Protein AF-A0A0F3MTS0-F1 (afdb_monomer_lite)

Sequence (73 aa):
MVDFFLNVVKSQSTRALQIIKNDNIEYLLSAKQLMMWNWINTKEINEFSRKDAVNALGFPERTVESIIKNYLI

Radius of gyration: 18.12 Å; chains: 1; bounding box: 38×22×51 Å

Organism: NCBI:txid1359196

pLDDT: mean 82.43, std 10.94, range [55.06, 94.19]

Foldseek 3Di:
DVVVVVVVVVVVVVVVVVVCVVVCVVVVDDPLLVVLVVVCVPPVPPDDDLVRSCVVSVDPSVVSVVSVVVVVD

Structure (mmCIF, N/CA/C/O backbone):
data_AF-A0A0F3MTS0-F1
#
_entry.id   AF-A0A0F3MTS0-F1
#
loop_
_atom_site.group_PDB
_atom_site.id
_atom_site.type_symbol
_atom_site.label_atom_id
_atom_site.label_alt_id
_atom_site.label_comp_id
_atom_site.label_asym_id
_atom_site.label_entity_id
_atom_site.label_seq_id
_atom_site.pdbx_PDB_ins_code
_atom_site.Cartn_x
_atom_site.Cartn_y
_atom_site.Cartn_z
_atom_site.occupancy
_atom_site.B_iso_or_equiv
_atom_site.auth_seq_id
_atom_site.auth_comp_id
_atom_site.auth_asym_id
_atom_site.auth_atom_id
_atom_site.pdbx_PDB_model_num
ATOM 1 N N . MET A 1 1 ? 21.682 -6.982 -35.592 1.00 63.69 1 MET A N 1
ATOM 2 C CA . MET A 1 1 ? 22.038 -7.927 -34.503 1.00 63.69 1 MET A CA 1
ATOM 3 C C . MET A 1 1 ? 22.191 -7.196 -33.169 1.00 63.69 1 MET A C 1
ATOM 5 O O . MET A 1 1 ? 21.538 -7.588 -32.212 1.00 63.69 1 MET A O 1
ATOM 9 N N . VAL A 1 2 ? 22.968 -6.108 -33.115 1.00 75.31 2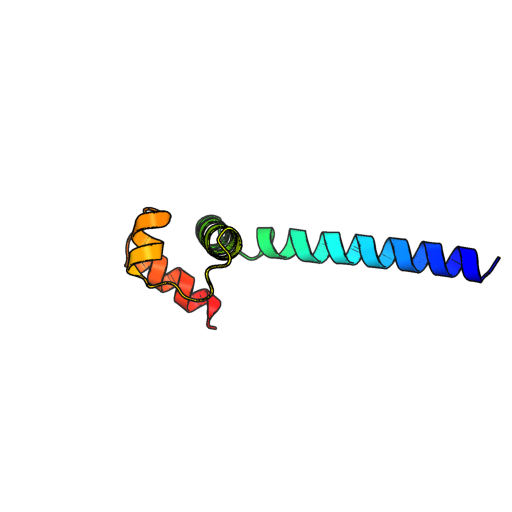 VAL A N 1
ATOM 10 C CA . VAL A 1 2 ? 23.136 -5.274 -31.907 1.00 75.31 2 VAL A CA 1
ATOM 11 C C . VAL A 1 2 ? 21.814 -4.656 -31.430 1.00 75.31 2 VAL A C 1
ATOM 13 O O . VAL A 1 2 ? 21.485 -4.782 -30.256 1.00 75.31 2 VAL A O 1
ATOM 16 N N . ASP A 1 3 ? 20.991 -4.111 -32.331 1.00 84.06 3 ASP A N 1
ATOM 17 C CA . ASP A 1 3 ? 19.701 -3.504 -31.944 1.00 84.06 3 ASP A CA 1
ATOM 18 C C . ASP A 1 3 ? 18.707 -4.514 -31.358 1.00 84.06 3 ASP A C 1
ATOM 20 O O . ASP A 1 3 ? 17.969 -4.213 -30.423 1.00 84.06 3 ASP A O 1
ATOM 24 N N . PHE A 1 4 ? 18.716 -5.747 -31.874 1.00 88.62 4 PHE A N 1
ATOM 25 C CA . PHE A 1 4 ? 17.908 -6.838 -31.330 1.00 88.62 4 PHE A CA 1
ATOM 26 C C . PHE A 1 4 ? 18.337 -7.170 -29.898 1.00 88.62 4 PHE A C 1
ATOM 28 O O . PHE A 1 4 ? 17.499 -7.234 -29.002 1.00 88.62 4 PHE A O 1
ATOM 35 N N . PHE A 1 5 ? 19.645 -7.312 -29.667 1.00 92.88 5 PHE A N 1
ATOM 36 C CA . PHE A 1 5 ? 20.190 -7.561 -28.336 1.00 92.88 5 PHE A CA 1
ATOM 37 C C . PHE A 1 5 ? 19.852 -6.427 -27.357 1.00 92.88 5 PHE A C 1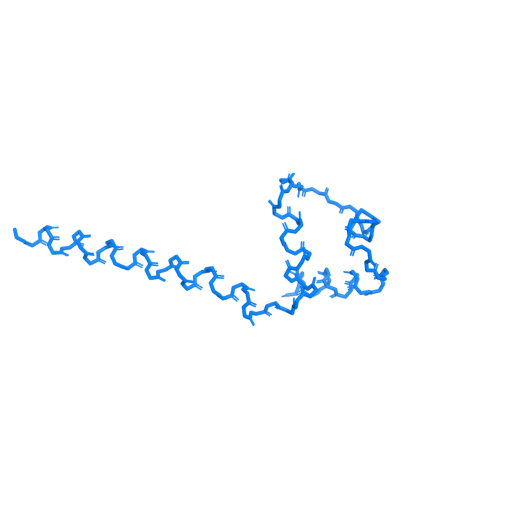
ATOM 39 O O . PHE A 1 5 ? 19.357 -6.689 -26.262 1.00 92.88 5 PHE A O 1
ATOM 46 N N . LEU A 1 6 ? 20.033 -5.167 -27.764 1.00 92.94 6 LEU A N 1
ATOM 47 C CA . LEU A 1 6 ? 19.723 -4.006 -26.926 1.00 92.94 6 LEU A CA 1
ATOM 48 C C . LEU A 1 6 ? 18.232 -3.926 -26.572 1.00 92.94 6 LEU A C 1
ATOM 50 O O . LEU A 1 6 ? 17.891 -3.623 -25.428 1.00 92.94 6 LEU A O 1
ATOM 54 N N . ASN A 1 7 ? 17.340 -4.260 -27.507 1.00 94.19 7 ASN A N 1
ATOM 55 C CA . ASN A 1 7 ? 15.902 -4.318 -27.242 1.00 94.19 7 ASN A CA 1
ATOM 56 C C . ASN A 1 7 ? 15.533 -5.420 -26.243 1.00 94.19 7 ASN A C 1
ATOM 58 O O . ASN A 1 7 ? 14.697 -5.195 -25.365 1.00 94.19 7 ASN A O 1
ATOM 62 N N . VAL A 1 8 ? 16.176 -6.588 -26.332 1.00 94.19 8 VAL A N 1
ATOM 63 C CA . VAL A 1 8 ? 15.986 -7.670 -25.358 1.00 94.19 8 VAL A CA 1
ATOM 64 C C . VAL A 1 8 ? 16.452 -7.220 -23.976 1.00 94.19 8 VAL A C 1
ATOM 66 O O . VAL A 1 8 ? 15.678 -7.316 -23.027 1.00 94.19 8 VAL A O 1
ATOM 69 N N . VAL A 1 9 ? 17.661 -6.664 -23.857 1.00 94.12 9 VAL A N 1
ATOM 70 C CA . VAL A 1 9 ? 18.192 -6.181 -22.572 1.00 94.12 9 VAL A CA 1
ATOM 71 C C . VAL A 1 9 ? 17.279 -5.111 -21.976 1.00 94.12 9 VAL A C 1
ATOM 73 O O . VAL A 1 9 ? 16.865 -5.242 -20.827 1.00 94.12 9 VAL A O 1
ATOM 76 N N . LYS A 1 10 ? 16.865 -4.115 -22.769 1.00 93.50 10 LYS A N 1
ATOM 77 C CA . LYS A 1 10 ? 15.916 -3.079 -22.339 1.00 93.50 10 LYS A CA 1
ATOM 78 C C . LYS A 1 10 ? 14.614 -3.687 -21.819 1.00 93.50 10 LYS A C 1
ATOM 80 O O . LYS A 1 10 ? 14.168 -3.328 -20.733 1.00 93.50 10 LYS A O 1
ATOM 85 N N . SER A 1 11 ? 14.027 -4.634 -22.555 1.00 93.44 11 SER A N 1
ATOM 86 C CA . SER A 1 11 ? 12.793 -5.301 -22.130 1.00 93.44 11 SER A CA 1
ATOM 87 C C . SER A 1 11 ? 12.968 -6.071 -20.820 1.00 93.44 11 SER A C 1
ATOM 89 O O . SER A 1 11 ? 12.051 -6.065 -20.000 1.00 93.44 11 SER A O 1
ATOM 91 N N . GLN A 1 12 ? 14.102 -6.745 -20.615 1.00 92.50 12 GLN A N 1
ATOM 92 C CA . GLN A 1 12 ? 14.366 -7.485 -19.379 1.00 92.50 12 GLN A CA 1
ATOM 93 C C . GLN A 1 12 ? 14.586 -6.534 -18.199 1.00 92.50 12 GLN A C 1
ATOM 95 O O . GLN A 1 12 ? 14.005 -6.737 -17.136 1.00 92.50 12 GLN A O 1
ATOM 100 N N . SER A 1 13 ? 15.334 -5.446 -18.397 1.00 91.25 13 SER A N 1
ATOM 101 C CA . SER A 1 13 ? 15.546 -4.422 -17.372 1.00 91.25 13 SER A CA 1
ATOM 102 C C . SER A 1 13 ? 14.244 -3.733 -16.961 1.00 91.25 13 SER A C 1
ATOM 104 O O . SER A 1 13 ? 14.014 -3.536 -15.772 1.00 91.25 13 SER A O 1
ATOM 106 N N . THR A 1 14 ? 13.356 -3.408 -17.908 1.00 91.62 14 THR A N 1
ATOM 107 C CA . THR A 1 14 ? 12.043 -2.825 -17.585 1.00 91.62 14 THR A CA 1
ATOM 108 C C . THR A 1 14 ? 11.177 -3.789 -16.774 1.00 91.62 14 THR A C 1
ATOM 110 O O . THR A 1 14 ? 10.571 -3.369 -15.790 1.00 91.62 14 THR A O 1
ATOM 113 N N . ARG A 1 15 ? 11.156 -5.081 -17.131 1.00 87.31 15 ARG A N 1
ATOM 114 C CA . ARG A 1 15 ? 10.411 -6.106 -16.380 1.00 87.31 15 ARG A CA 1
ATOM 115 C C . ARG A 1 15 ? 10.966 -6.299 -14.972 1.00 87.31 15 ARG A C 1
ATOM 117 O O . ARG A 1 15 ? 10.197 -6.301 -14.018 1.00 87.31 15 ARG A O 1
ATOM 124 N N . ALA A 1 16 ? 12.288 -6.395 -14.834 1.00 84.88 16 ALA A N 1
ATOM 125 C CA . ALA A 1 16 ? 12.943 -6.491 -13.532 1.00 84.88 16 ALA A CA 1
ATOM 126 C C . ALA A 1 16 ? 12.623 -5.272 -12.652 1.00 84.88 16 ALA A C 1
ATOM 128 O O . ALA A 1 16 ? 12.295 -5.426 -11.480 1.00 84.88 16 ALA A O 1
ATOM 129 N N . LEU A 1 17 ? 12.630 -4.065 -13.229 1.00 83.31 17 LEU A N 1
ATOM 130 C CA . LEU A 1 17 ? 12.261 -2.843 -12.515 1.00 83.31 17 LEU A CA 1
ATOM 131 C C . LEU A 1 17 ? 10.799 -2.863 -12.042 1.00 83.31 17 LEU A C 1
ATOM 133 O O . LEU A 1 17 ? 10.510 -2.384 -10.951 1.00 83.31 17 LEU A O 1
ATOM 137 N N . GLN A 1 18 ? 9.882 -3.406 -12.845 1.00 80.88 18 GLN A N 1
ATOM 138 C CA . GLN A 1 18 ? 8.475 -3.570 -12.466 1.00 80.88 18 GLN A CA 1
ATOM 139 C C . GLN A 1 18 ? 8.296 -4.537 -11.291 1.00 80.88 18 GLN A C 1
ATOM 141 O O . GLN A 1 18 ? 7.565 -4.211 -10.361 1.00 80.88 18 GLN A O 1
ATOM 146 N N . ILE A 1 19 ? 8.998 -5.673 -11.304 1.00 78.19 19 ILE A N 1
ATOM 147 C CA . ILE A 1 19 ? 8.974 -6.654 -10.207 1.00 78.19 19 ILE A CA 1
ATOM 148 C C . ILE A 1 19 ? 9.497 -6.014 -8.918 1.00 78.19 19 ILE A C 1
ATOM 150 O O . ILE A 1 19 ? 8.807 -6.008 -7.907 1.00 78.19 19 ILE A O 1
ATOM 154 N N . ILE A 1 20 ? 10.663 -5.364 -8.981 1.00 72.88 20 ILE A N 1
ATOM 155 C CA . ILE A 1 20 ? 11.277 -4.702 -7.821 1.00 72.88 20 ILE A CA 1
ATOM 156 C C . ILE A 1 20 ? 10.373 -3.593 -7.259 1.00 72.88 20 ILE A C 1
ATOM 158 O O . ILE A 1 20 ? 10.317 -3.400 -6.046 1.00 72.88 20 ILE A O 1
ATOM 162 N N . LYS A 1 21 ? 9.672 -2.839 -8.112 1.00 70.19 21 LYS A N 1
ATOM 163 C CA . LYS A 1 21 ? 8.760 -1.775 -7.664 1.00 70.19 21 LYS A CA 1
ATOM 164 C C . LYS A 1 21 ? 7.511 -2.315 -6.974 1.00 70.19 21 LYS A C 1
ATOM 166 O O . LYS A 1 21 ? 7.098 -1.728 -5.980 1.00 70.19 21 LYS A O 1
ATOM 171 N N . ASN A 1 22 ? 6.929 -3.397 -7.486 1.00 62.75 22 ASN A N 1
ATOM 172 C CA . ASN A 1 22 ? 5.736 -3.994 -6.889 1.00 62.75 22 ASN A CA 1
ATOM 173 C C . ASN A 1 22 ? 6.069 -4.742 -5.590 1.00 62.75 22 ASN A C 1
ATOM 175 O O . ASN A 1 22 ? 5.410 -4.502 -4.582 1.00 62.75 22 ASN A O 1
ATOM 179 N N . ASP A 1 23 ? 7.132 -5.552 -5.578 1.00 57.66 23 ASP A N 1
ATOM 180 C CA . ASP A 1 23 ? 7.512 -6.347 -4.402 1.00 57.66 23 ASP A CA 1
ATOM 181 C C . ASP A 1 23 ? 7.932 -5.460 -3.219 1.00 57.66 23 ASP A C 1
ATOM 183 O O . ASP A 1 23 ? 7.555 -5.717 -2.078 1.00 57.66 23 ASP A O 1
ATOM 187 N N . ASN A 1 24 ? 8.674 -4.370 -3.453 1.00 55.06 24 ASN A N 1
ATOM 188 C CA . ASN A 1 24 ? 9.153 -3.529 -2.349 1.00 55.06 24 ASN A CA 1
ATOM 189 C C . ASN A 1 24 ? 8.020 -2.881 -1.542 1.00 55.06 24 ASN A C 1
ATOM 191 O O . ASN A 1 24 ? 8.172 -2.692 -0.338 1.00 55.06 24 ASN A O 1
ATOM 195 N N . ILE A 1 25 ? 6.887 -2.549 -2.164 1.00 59.12 25 ILE A N 1
ATOM 196 C CA . ILE A 1 25 ? 5.758 -1.943 -1.444 1.00 59.12 25 ILE A CA 1
ATOM 197 C C . ILE A 1 25 ? 5.129 -2.965 -0.486 1.00 59.12 25 ILE A C 1
ATOM 199 O O . ILE A 1 25 ? 4.793 -2.617 0.646 1.00 59.12 25 ILE A O 1
ATOM 203 N N . GLU A 1 26 ? 5.027 -4.227 -0.908 1.00 57.91 26 GLU A N 1
ATOM 204 C CA . GLU A 1 26 ? 4.477 -5.312 -0.090 1.00 57.91 26 GLU A CA 1
ATOM 205 C C . GLU A 1 26 ? 5.394 -5.708 1.077 1.00 57.91 26 GLU A C 1
ATOM 207 O O . 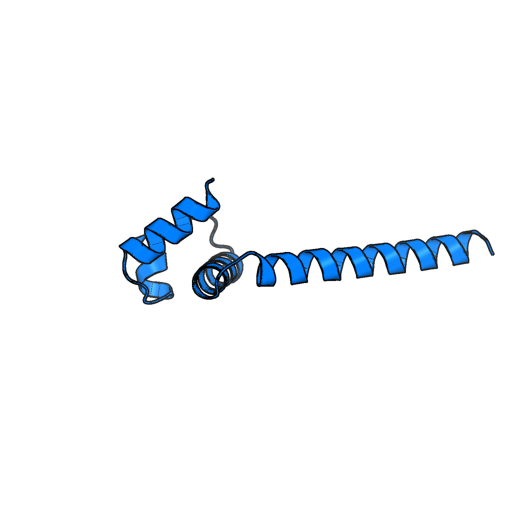GLU A 1 26 ? 4.894 -6.023 2.156 1.00 57.91 26 GLU A O 1
ATOM 212 N N . TYR A 1 27 ? 6.720 -5.634 0.908 1.00 58.12 27 TYR A N 1
ATOM 213 C CA . TYR A 1 27 ? 7.680 -5.985 1.966 1.00 58.12 27 TYR A CA 1
ATOM 214 C C . TYR A 1 27 ? 8.018 -4.840 2.938 1.00 58.12 27 TYR A C 1
ATOM 216 O O . TYR A 1 27 ? 8.437 -5.110 4.064 1.00 58.12 27 TYR A O 1
ATOM 224 N N . LEU A 1 28 ? 7.853 -3.573 2.541 1.00 66.75 28 LEU A N 1
ATOM 225 C CA . LEU A 1 28 ? 8.152 -2.414 3.399 1.00 66.75 28 LEU A CA 1
ATOM 226 C C . LEU A 1 28 ? 6.986 -2.027 4.315 1.00 66.75 28 LEU A C 1
ATOM 228 O O . LEU A 1 28 ? 7.200 -1.442 5.380 1.00 66.75 28 LEU A O 1
ATOM 232 N N . LEU A 1 29 ? 5.754 -2.331 3.909 1.00 76.00 29 LEU A N 1
ATOM 233 C CA . LEU A 1 29 ? 4.556 -1.964 4.650 1.00 76.00 29 LEU A CA 1
ATOM 234 C C . LEU A 1 29 ? 4.058 -3.135 5.498 1.00 76.00 29 LEU A C 1
ATOM 236 O O . LEU A 1 29 ? 3.860 -4.245 5.016 1.00 76.00 29 LEU A O 1
ATOM 240 N N . SER A 1 30 ? 3.762 -2.878 6.774 1.00 83.75 30 SER A N 1
ATOM 241 C CA . SER A 1 30 ? 2.992 -3.837 7.575 1.00 83.75 30 SER A CA 1
ATOM 242 C C . SER A 1 30 ? 1.620 -4.097 6.936 1.00 83.75 30 SER A C 1
ATOM 244 O O . SER A 1 30 ? 1.072 -3.234 6.253 1.00 83.75 30 SER A O 1
ATOM 246 N N . ALA A 1 31 ? 0.998 -5.247 7.211 1.00 83.50 31 ALA A N 1
ATOM 247 C CA . ALA A 1 31 ? -0.290 -5.619 6.607 1.00 83.50 31 ALA A CA 1
ATOM 248 C C . ALA A 1 31 ? -1.377 -4.525 6.723 1.00 83.50 31 ALA A C 1
ATOM 250 O O . ALA A 1 31 ? -2.138 -4.290 5.787 1.00 83.50 31 ALA A O 1
ATOM 251 N N . LYS A 1 32 ? -1.422 -3.802 7.852 1.00 86.00 32 LYS A N 1
ATOM 252 C CA . LYS A 1 32 ? -2.371 -2.693 8.066 1.00 86.00 32 LYS A CA 1
ATOM 253 C C . LYS A 1 32 ? -2.031 -1.456 7.236 1.00 86.00 32 LYS A C 1
ATOM 255 O O . LYS A 1 32 ? -2.932 -0.769 6.764 1.00 86.00 32 LYS A O 1
ATOM 260 N N . GLN A 1 33 ? -0.742 -1.181 7.057 1.00 85.62 33 GLN A N 1
ATOM 261 C CA . GLN A 1 33 ? -0.266 -0.131 6.165 1.00 85.62 33 GLN A CA 1
ATOM 262 C C . GLN A 1 33 ? -0.622 -0.485 4.716 1.00 85.62 33 GLN A C 1
ATOM 264 O O . GLN A 1 33 ? -1.306 0.292 4.052 1.00 85.62 33 GLN A O 1
ATOM 269 N N . LEU A 1 34 ? -0.299 -1.696 4.261 1.00 86.69 34 LEU A N 1
ATOM 270 C CA . LEU A 1 34 ? -0.636 -2.156 2.914 1.00 86.69 34 LEU A CA 1
ATOM 271 C C . LEU A 1 34 ? -2.141 -2.038 2.617 1.00 86.69 34 LEU A C 1
ATOM 273 O O . LEU A 1 34 ? -2.526 -1.536 1.566 1.00 86.69 34 LEU A O 1
ATOM 277 N N . MET A 1 35 ? -3.002 -2.420 3.567 1.00 87.69 35 MET A N 1
ATOM 278 C CA . MET A 1 35 ? -4.456 -2.253 3.441 1.00 87.69 35 MET A CA 1
ATOM 279 C C . MET A 1 35 ? -4.866 -0.791 3.235 1.00 87.69 35 MET A C 1
ATOM 281 O O . MET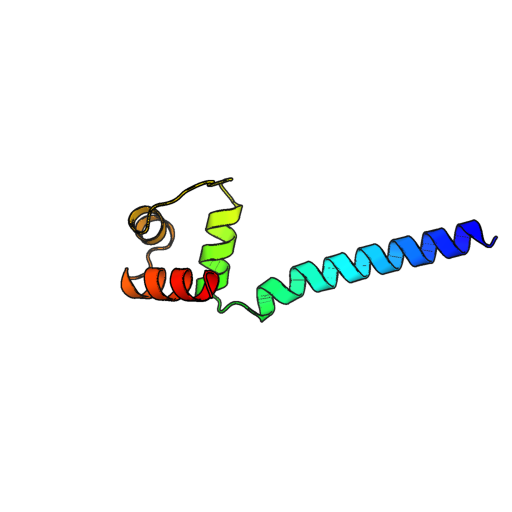 A 1 35 ? -5.693 -0.498 2.373 1.00 87.69 35 MET A O 1
ATOM 285 N N . MET A 1 36 ? -4.265 0.134 3.986 1.00 88.62 36 MET A N 1
ATOM 286 C CA . MET A 1 36 ? -4.517 1.562 3.813 1.00 88.62 36 MET A CA 1
ATOM 287 C C . MET A 1 36 ? -3.983 2.089 2.475 1.00 88.62 36 MET A C 1
ATOM 289 O O . MET A 1 36 ? -4.669 2.858 1.809 1.00 88.62 36 MET A O 1
ATOM 293 N N . TRP A 1 37 ? -2.791 1.658 2.062 1.00 86.12 37 TRP A N 1
ATOM 294 C CA . TRP A 1 37 ? -2.178 2.031 0.785 1.00 86.12 37 TRP A CA 1
ATOM 295 C C . TRP A 1 37 ? -3.030 1.579 -0.403 1.00 86.12 37 TRP A C 1
ATOM 297 O O . TRP A 1 37 ? -3.333 2.366 -1.298 1.00 86.12 37 TRP A O 1
ATOM 307 N N . ASN A 1 38 ? -3.482 0.327 -0.379 1.00 86.44 38 ASN A N 1
ATOM 308 C CA . ASN A 1 38 ? -4.365 -0.216 -1.403 1.00 86.44 38 ASN A CA 1
ATOM 309 C C . ASN A 1 38 ? -5.688 0.546 -1.443 1.00 86.44 38 ASN A C 1
ATOM 311 O O . ASN A 1 38 ? -6.123 0.921 -2.526 1.00 86.44 38 ASN A O 1
ATOM 315 N N . TRP A 1 39 ? -6.279 0.849 -0.282 1.00 87.81 39 TRP A N 1
ATOM 316 C CA . TRP A 1 39 ? -7.513 1.629 -0.202 1.00 87.81 39 TRP A CA 1
ATOM 317 C C . TRP A 1 39 ? -7.381 3.022 -0.841 1.00 87.81 39 TRP A C 1
ATOM 319 O O . TRP A 1 39 ? -8.227 3.383 -1.664 1.00 87.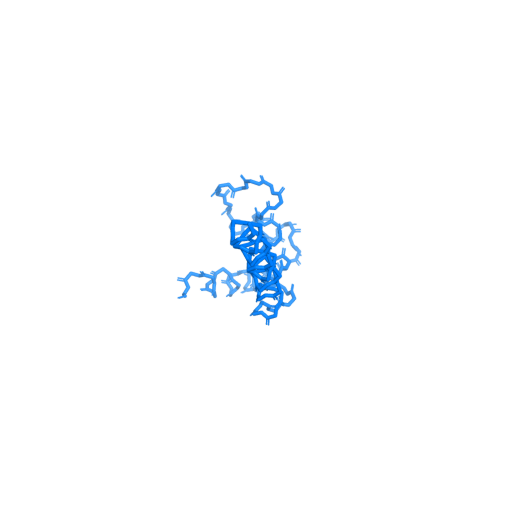81 39 TRP A O 1
ATOM 329 N N . ILE A 1 40 ? -6.308 3.761 -0.527 1.00 86.75 40 ILE A N 1
ATOM 330 C CA . ILE A 1 40 ? -6.013 5.079 -1.120 1.00 86.75 40 ILE A CA 1
ATOM 331 C C . ILE A 1 40 ? -5.909 4.965 -2.649 1.00 86.75 40 ILE A C 1
ATOM 333 O O . ILE A 1 40 ? -6.531 5.743 -3.373 1.00 86.75 40 ILE A O 1
ATOM 337 N N . ASN A 1 41 ? -5.192 3.950 -3.142 1.00 81.31 41 ASN A N 1
ATOM 338 C CA . ASN A 1 41 ? -4.959 3.756 -4.574 1.00 81.31 41 ASN A CA 1
ATOM 339 C C . ASN A 1 41 ? -6.180 3.225 -5.346 1.00 81.31 41 ASN A C 1
ATOM 341 O O . ASN A 1 41 ? -6.289 3.471 -6.542 1.00 81.31 41 ASN A O 1
ATOM 345 N N . THR A 1 42 ? -7.119 2.519 -4.705 1.00 77.19 42 THR A N 1
ATOM 346 C CA . THR A 1 42 ? -8.289 1.947 -5.405 1.00 77.19 42 THR A CA 1
ATOM 347 C C . THR A 1 42 ? -9.332 2.960 -5.864 1.00 77.19 42 THR A C 1
ATOM 349 O O . THR A 1 42 ? -10.127 2.634 -6.742 1.00 77.19 42 THR A O 1
ATOM 352 N N . LYS A 1 43 ? -9.406 4.144 -5.253 1.00 63.75 43 LYS A N 1
ATOM 353 C CA . LYS A 1 43 ? -10.528 5.070 -5.480 1.00 63.75 43 LYS A CA 1
ATOM 354 C C . LYS A 1 43 ? -10.138 6.385 -6.164 1.00 63.75 43 LYS A C 1
ATOM 356 O O . LYS A 1 43 ? -10.986 7.269 -6.221 1.00 63.75 43 LYS A O 1
ATOM 361 N N . GLU A 1 44 ? -8.896 6.529 -6.641 1.00 63.25 44 GLU A N 1
ATOM 362 C CA . GLU A 1 44 ? -8.354 7.831 -7.086 1.00 63.25 44 GLU A CA 1
ATOM 363 C C . GLU A 1 44 ? -8.709 8.947 -6.083 1.00 63.25 44 GLU A C 1
ATOM 365 O O . GLU A 1 44 ? -9.119 10.052 -6.445 1.00 63.25 44 GLU A O 1
ATOM 370 N N . ILE A 1 45 ? -8.640 8.629 -4.783 1.00 68.69 45 ILE A N 1
ATOM 371 C CA . ILE A 1 45 ? -8.993 9.598 -3.752 1.00 68.69 45 ILE A CA 1
ATOM 372 C C . ILE A 1 45 ? -7.850 10.595 -3.682 1.00 68.69 45 ILE A C 1
ATOM 374 O O . ILE A 1 45 ? -6.815 10.314 -3.084 1.00 68.69 45 ILE A O 1
ATOM 378 N N . ASN A 1 46 ? -8.057 11.761 -4.287 1.00 71.88 46 ASN A N 1
ATOM 379 C CA . ASN A 1 46 ? -7.099 12.858 -4.198 1.00 71.88 46 ASN A CA 1
ATOM 380 C C . ASN A 1 46 ? -6.968 13.369 -2.755 1.00 71.88 46 ASN A C 1
ATOM 382 O O . ASN A 1 46 ? -5.870 13.714 -2.329 1.00 71.88 46 ASN A O 1
ATOM 386 N N . GLU A 1 47 ? -8.063 13.374 -1.986 1.00 81.38 47 GLU A N 1
ATOM 387 C CA . GLU A 1 47 ? -8.082 13.813 -0.587 1.00 81.38 47 GLU A CA 1
ATOM 388 C C . GLU A 1 47 ? -9.060 12.971 0.244 1.00 81.38 47 GLU A C 1
ATOM 390 O O . GLU A 1 47 ? -10.197 12.737 -0.164 1.00 81.38 47 GLU A O 1
ATOM 395 N N . PHE A 1 48 ? -8.632 12.527 1.429 1.00 86.81 48 PHE A N 1
ATOM 396 C CA . PHE A 1 48 ? -9.480 11.819 2.391 1.00 86.81 48 PHE A CA 1
ATOM 397 C C . PHE A 1 48 ? -9.327 12.406 3.791 1.00 86.81 48 PHE A C 1
ATOM 399 O O . PHE A 1 48 ? -8.243 12.835 4.191 1.00 86.81 48 PHE A O 1
ATOM 406 N N . SER A 1 49 ? -10.402 12.376 4.579 1.00 88.44 49 SER A N 1
ATOM 407 C CA . SER A 1 49 ? -10.319 12.684 6.003 1.00 88.44 49 SER A CA 1
ATOM 408 C C . SER A 1 49 ? -9.950 11.438 6.811 1.00 88.44 49 SER A C 1
ATOM 410 O O . SER A 1 49 ? -10.197 10.296 6.413 1.00 88.44 49 SER A O 1
ATOM 412 N N . ARG A 1 50 ? -9.416 11.642 8.020 1.00 86.44 50 ARG A N 1
ATOM 413 C CA . ARG A 1 50 ? -9.139 10.546 8.968 1.00 86.44 50 ARG A CA 1
ATOM 414 C C . ARG A 1 50 ? -10.383 9.688 9.230 1.00 86.44 50 ARG A C 1
ATOM 416 O O . ARG A 1 50 ? -10.272 8.471 9.342 1.00 86.44 50 ARG A O 1
ATOM 423 N N . LYS A 1 51 ? -11.558 10.319 9.301 1.00 89.00 51 LYS A N 1
ATOM 424 C CA . LYS A 1 51 ? -12.838 9.644 9.548 1.00 89.00 51 LYS A CA 1
ATOM 425 C C . LYS A 1 51 ? -13.201 8.690 8.408 1.00 89.00 51 LYS A C 1
ATOM 427 O O . LYS A 1 51 ? -13.705 7.602 8.670 1.00 89.00 51 LYS A O 1
ATOM 432 N N . ASP A 1 52 ? -12.887 9.058 7.168 1.00 89.56 52 ASP A N 1
ATOM 433 C CA . ASP A 1 52 ? -13.144 8.216 5.995 1.00 89.56 52 ASP A CA 1
ATOM 434 C C . ASP A 1 52 ? -12.286 6.953 6.023 1.00 89.56 52 ASP A C 1
ATOM 436 O O . ASP A 1 52 ? -12.796 5.856 5.805 1.00 89.56 52 ASP A O 1
ATOM 440 N N . ALA A 1 53 ? -11.007 7.095 6.378 1.00 88.56 53 ALA A N 1
ATOM 441 C CA . ALA A 1 53 ? -10.090 5.967 6.521 1.00 88.56 53 ALA A CA 1
ATOM 442 C C . ALA A 1 53 ? -10.508 5.020 7.660 1.00 88.56 53 ALA A C 1
ATOM 444 O O . ALA A 1 53 ? -10.466 3.802 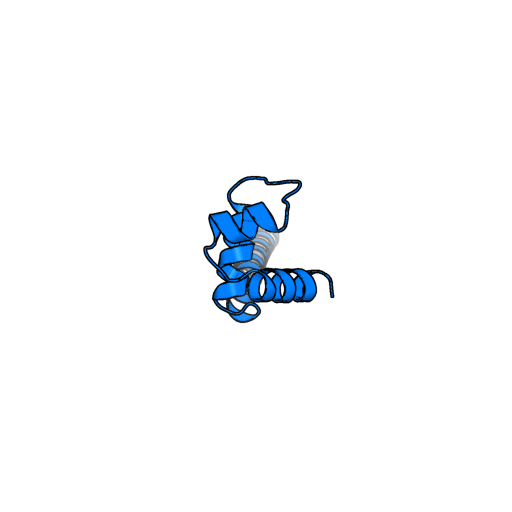7.497 1.00 88.56 53 ALA A O 1
ATOM 445 N N . VAL A 1 54 ? -10.967 5.560 8.795 1.00 91.81 54 VAL A N 1
ATOM 446 C CA . VAL A 1 54 ? -11.491 4.765 9.923 1.00 91.81 54 VAL A CA 1
ATOM 447 C C . VAL A 1 54 ? -12.735 3.980 9.512 1.00 91.81 54 VAL A C 1
ATOM 449 O O . VAL A 1 54 ? -12.806 2.778 9.757 1.00 91.81 54 VAL A O 1
ATOM 452 N N . ASN A 1 55 ? -13.684 4.628 8.833 1.00 90.38 55 ASN A N 1
ATOM 453 C CA . ASN A 1 55 ? -14.909 3.981 8.363 1.00 90.38 55 ASN A CA 1
ATOM 454 C C . ASN A 1 55 ? -14.638 2.919 7.290 1.00 90.38 55 ASN A C 1
ATOM 456 O O . ASN A 1 55 ? -15.300 1.886 7.273 1.00 90.38 55 ASN A O 1
ATOM 460 N N . ALA A 1 56 ? -13.682 3.166 6.391 1.00 88.50 56 ALA A N 1
ATOM 461 C CA . ALA A 1 56 ? -13.384 2.259 5.289 1.00 88.50 56 ALA A CA 1
ATOM 462 C C . ALA A 1 56 ? -12.561 1.038 5.717 1.00 88.50 56 ALA A C 1
ATOM 464 O O . ALA A 1 56 ? -12.794 -0.061 5.220 1.00 88.50 56 ALA A O 1
ATOM 465 N N . LEU A 1 57 ? -11.596 1.229 6.619 1.00 89.25 57 LEU A N 1
ATOM 466 C CA . LEU A 1 57 ? -10.665 0.177 7.036 1.00 89.25 57 LEU A CA 1
ATOM 467 C C . LEU A 1 57 ? -11.103 -0.527 8.328 1.00 89.25 57 LEU A C 1
ATOM 469 O O . LEU A 1 57 ? -10.582 -1.593 8.647 1.00 89.25 57 LEU A O 1
ATOM 473 N N . GLY A 1 58 ? -12.027 0.062 9.097 1.00 90.06 58 GLY A N 1
ATOM 474 C CA . GLY A 1 58 ? -12.491 -0.484 10.378 1.00 90.06 58 GLY A CA 1
ATOM 475 C C . GLY A 1 58 ? -11.422 -0.488 11.478 1.00 90.06 58 GLY A C 1
ATOM 476 O O . GLY A 1 58 ? -11.553 -1.193 12.478 1.00 90.06 58 GLY A O 1
ATOM 477 N N . PHE A 1 59 ? -10.335 0.265 11.298 1.00 90.94 59 PHE A N 1
ATOM 478 C CA . PHE A 1 59 ? -9.251 0.364 12.272 1.00 90.94 59 PHE A CA 1
ATOM 479 C C . PHE A 1 59 ? -9.549 1.424 13.343 1.00 90.94 59 PHE A C 1
ATOM 481 O O . PHE A 1 59 ? -10.190 2.431 13.043 1.00 90.94 59 PHE A O 1
ATOM 488 N N . PRO A 1 60 ? -9.029 1.273 14.578 1.00 91.50 60 PRO A N 1
ATOM 489 C CA . PRO A 1 60 ? -9.114 2.321 15.592 1.00 91.50 60 PRO A CA 1
ATOM 490 C C . PRO A 1 60 ? -8.463 3.626 15.120 1.00 91.50 60 PRO A C 1
ATOM 492 O O . PRO A 1 60 ? -7.416 3.598 14.467 1.00 91.50 60 PRO A O 1
ATOM 495 N N . GLU A 1 61 ? -9.013 4.772 15.530 1.00 90.94 61 GLU A N 1
ATOM 496 C CA . GLU A 1 61 ? -8.538 6.099 15.102 1.00 90.94 61 GLU A CA 1
ATOM 497 C C . GLU A 1 61 ? -7.031 6.298 15.309 1.00 90.94 61 GLU A C 1
ATOM 499 O O . GLU A 1 61 ? -6.333 6.762 14.409 1.00 90.94 61 GLU A O 1
ATOM 504 N N . ARG A 1 62 ? -6.503 5.868 16.464 1.00 90.50 62 ARG A N 1
ATOM 505 C CA . ARG A 1 62 ? -5.065 5.950 16.768 1.00 90.50 62 ARG A CA 1
ATOM 506 C C . ARG A 1 62 ? -4.201 5.109 15.832 1.00 90.50 62 ARG A C 1
ATOM 508 O O . ARG A 1 62 ? -3.069 5.483 15.544 1.00 90.50 62 ARG A O 1
ATOM 515 N N . THR A 1 63 ? -4.708 3.968 15.367 1.00 88.12 63 THR A N 1
ATOM 516 C CA . THR A 1 63 ? -3.992 3.110 14.416 1.00 88.12 63 THR A CA 1
ATOM 517 C C . THR A 1 63 ? -3.931 3.769 13.045 1.00 88.12 63 THR A C 1
ATOM 519 O O . THR A 1 63 ? -2.859 3.809 12.451 1.00 88.12 63 THR A O 1
ATOM 522 N N . VAL A 1 64 ? -5.044 4.342 12.578 1.00 90.62 64 VAL A N 1
ATOM 523 C CA . VAL A 1 64 ? -5.083 5.108 11.323 1.00 90.62 64 VAL A CA 1
ATOM 524 C C . VAL A 1 64 ? -4.142 6.311 11.397 1.00 90.62 64 VAL A C 1
ATOM 526 O O . VAL A 1 64 ? -3.343 6.520 10.493 1.00 90.62 64 VAL A O 1
ATOM 529 N N . GLU A 1 65 ? -4.165 7.059 12.499 1.00 91.00 65 GLU A N 1
ATOM 530 C CA . GLU A 1 65 ? -3.268 8.198 12.713 1.00 91.00 65 GLU A CA 1
ATOM 531 C C . GLU A 1 65 ? -1.789 7.797 12.707 1.00 91.00 65 GLU A C 1
ATOM 533 O O . GLU A 1 65 ? -0.979 8.446 12.047 1.00 91.00 65 GLU A O 1
ATOM 538 N N . SER A 1 66 ? -1.433 6.703 13.385 1.00 89.94 66 SER A N 1
ATOM 539 C CA . SER A 1 66 ? -0.065 6.184 13.372 1.00 89.94 66 SER A CA 1
ATOM 540 C C . SER A 1 66 ? 0.381 5.764 11.971 1.00 89.94 66 SER A C 1
ATOM 542 O O . SER A 1 66 ? 1.532 5.995 11.614 1.00 89.94 66 SER A O 1
ATOM 544 N N . ILE A 1 67 ? -0.506 5.156 11.178 1.00 89.50 67 ILE A N 1
ATOM 545 C CA . ILE A 1 67 ? -0.204 4.748 9.801 1.00 89.50 67 ILE A CA 1
ATOM 546 C C . ILE A 1 67 ? -0.002 5.978 8.910 1.00 89.50 67 ILE A C 1
ATOM 548 O O . ILE A 1 67 ? 1.010 6.049 8.221 1.00 89.50 67 ILE A O 1
ATOM 552 N N . ILE A 1 68 ? -0.908 6.963 8.971 1.00 88.56 68 ILE A N 1
ATOM 553 C CA . ILE A 1 68 ? -0.792 8.224 8.217 1.00 88.56 68 ILE A CA 1
ATOM 554 C C . ILE A 1 68 ? 0.519 8.928 8.562 1.00 88.56 68 ILE A C 1
ATOM 556 O O . ILE A 1 68 ? 1.245 9.359 7.672 1.00 88.56 68 ILE A O 1
ATOM 560 N N . LYS A 1 69 ? 0.846 9.014 9.856 1.00 88.75 69 LYS A N 1
ATOM 561 C CA . LYS A 1 69 ? 2.088 9.636 10.313 1.00 88.75 69 LYS A CA 1
ATOM 562 C C . LYS A 1 69 ? 3.316 8.928 9.744 1.00 88.75 69 LYS A C 1
ATOM 564 O O . LYS A 1 69 ? 4.245 9.606 9.331 1.00 88.75 69 LYS A O 1
ATOM 569 N N . ASN A 1 70 ? 3.303 7.597 9.677 1.00 84.50 70 ASN A N 1
ATOM 570 C CA . ASN A 1 70 ? 4.403 6.825 9.099 1.00 84.50 70 ASN A CA 1
ATOM 571 C C . ASN A 1 70 ? 4.570 7.029 7.584 1.00 84.50 70 ASN A C 1
ATOM 573 O O . ASN A 1 70 ? 5.637 6.723 7.075 1.00 84.50 70 ASN A O 1
ATOM 577 N N . TYR A 1 71 ? 3.549 7.496 6.860 1.00 81.81 71 TYR A N 1
ATOM 578 C CA . TYR A 1 71 ? 3.653 7.793 5.423 1.00 81.81 71 TYR A CA 1
ATOM 579 C C . TYR A 1 71 ? 4.146 9.203 5.111 1.00 81.81 71 TYR A C 1
ATOM 581 O O . TYR A 1 71 ? 4.576 9.463 3.993 1.00 81.81 71 TYR A O 1
ATOM 589 N N . LEU A 1 72 ? 4.032 10.120 6.071 1.00 75.31 72 LEU A N 1
ATOM 590 C CA . LEU A 1 72 ? 4.416 11.526 5.922 1.00 75.31 72 LEU A CA 1
ATOM 591 C C . LEU A 1 72 ? 5.846 11.816 6.409 1.00 75.31 72 LEU A C 1
ATOM 593 O O . LEU A 1 72 ? 6.275 12.968 6.361 1.00 75.31 72 LEU A O 1
ATOM 597 N N . ILE A 1 73 ? 6.542 10.797 6.918 1.00 56.84 73 ILE A N 1
ATOM 598 C CA . ILE A 1 73 ? 7.937 10.838 7.380 1.00 56.84 73 ILE A CA 1
ATOM 599 C C . ILE A 1 73 ? 8.794 10.129 6.337 1.00 56.84 73 ILE A C 1
ATOM 601 O O . ILE A 1 73 ? 9.862 10.683 6.001 1.00 56.84 73 ILE A O 1
#

Secondary structure (DSSP, 8-state):
-HHHHHHHHHHHHHHHHHHHHHHHHHHHS-HHHHHHHHHHHHTT-S---HHHHHHHH---HHHHHHHHHHH--